Protein AF-D0W5A1-F1 (afdb_monomer_lite)

Structure (mmCIF, N/CA/C/O backbone):
data_AF-D0W5A1-F1
#
_entry.id   AF-D0W5A1-F1
#
loop_
_atom_site.group_PDB
_atom_site.id
_atom_site.type_symbol
_atom_site.label_atom_id
_atom_site.label_alt_id
_atom_site.label_comp_id
_atom_site.label_asym_id
_atom_site.label_entity_id
_atom_site.label_seq_id
_atom_site.pdbx_PDB_ins_code
_atom_site.Cartn_x
_atom_site.Cartn_y
_atom_site.Cartn_z
_atom_site.occupancy
_atom_site.B_iso_or_equiv
_atom_site.auth_seq_id
_atom_site.auth_comp_id
_atom_site.auth_asym_id
_atom_site.auth_atom_id
_atom_site.pdbx_PDB_model_num
ATOM 1 N N . MET A 1 1 ? -13.627 -10.364 8.084 1.00 70.06 1 MET A N 1
ATOM 2 C CA . MET A 1 1 ? -12.716 -9.204 8.018 1.00 70.06 1 MET A CA 1
ATOM 3 C C . MET A 1 1 ? -11.667 -9.554 6.988 1.00 70.06 1 MET A C 1
ATOM 5 O O . MET A 1 1 ? -11.252 -10.705 6.982 1.00 70.06 1 MET A O 1
ATOM 9 N N . ASN A 1 2 ? -11.341 -8.643 6.077 1.00 91.94 2 ASN A N 1
ATOM 10 C CA . ASN A 1 2 ? -10.369 -8.941 5.026 1.00 91.94 2 ASN A CA 1
ATOM 11 C C . ASN A 1 2 ? -8.952 -8.851 5.604 1.00 91.94 2 ASN A C 1
ATOM 13 O O . ASN A 1 2 ? -8.745 -8.124 6.574 1.00 91.94 2 ASN A O 1
ATOM 17 N N . THR A 1 3 ? -7.991 -9.545 5.005 1.00 95.94 3 THR A N 1
ATOM 18 C CA . THR A 1 3 ? -6.604 -9.570 5.487 1.00 95.94 3 THR A CA 1
ATOM 19 C C . THR A 1 3 ? -5.671 -9.110 4.375 1.00 95.94 3 THR A C 1
ATOM 21 O O . THR A 1 3 ? -5.874 -9.446 3.205 1.00 95.94 3 THR A O 1
ATOM 24 N N . ILE A 1 4 ? -4.683 -8.298 4.735 1.00 97.81 4 ILE A N 1
ATOM 25 C CA . ILE A 1 4 ? -3.557 -7.971 3.866 1.00 97.81 4 ILE A CA 1
ATOM 26 C C . ILE A 1 4 ? -2.583 -9.137 3.918 1.00 97.81 4 ILE A C 1
ATOM 28 O O . ILE A 1 4 ? -2.266 -9.635 4.994 1.00 97.81 4 ILE A O 1
ATOM 32 N N . SER A 1 5 ? -2.124 -9.583 2.758 1.00 96.69 5 SER A N 1
ATOM 33 C CA . SER A 1 5 ? -1.160 -10.676 2.684 1.00 96.69 5 SER A CA 1
ATOM 34 C C . SER A 1 5 ? -0.279 -10.508 1.464 1.00 96.69 5 SER A C 1
ATOM 36 O O . SER A 1 5 ? -0.798 -10.296 0.365 1.00 96.69 5 SER A O 1
ATOM 38 N N . LEU A 1 6 ? 1.030 -10.669 1.634 1.00 97.94 6 LEU A N 1
ATOM 39 C CA . LEU A 1 6 ? 1.962 -10.685 0.517 1.00 97.94 6 LEU A CA 1
ATOM 40 C C . LEU A 1 6 ? 1.899 -12.034 -0.231 1.00 97.94 6 LEU A C 1
ATOM 42 O O . LEU A 1 6 ? 2.201 -13.076 0.359 1.00 97.94 6 LEU A O 1
ATOM 46 N N . PRO A 1 7 ? 1.553 -12.069 -1.535 1.00 97.50 7 PRO A N 1
ATOM 47 C CA . PRO A 1 7 ? 1.553 -13.317 -2.288 1.00 97.50 7 PRO A CA 1
ATOM 48 C C . PRO A 1 7 ? 2.961 -13.900 -2.411 1.00 97.50 7 PRO A C 1
ATOM 50 O O . PRO A 1 7 ? 3.951 -13.176 -2.506 1.00 97.50 7 PRO A O 1
ATOM 53 N N . ARG A 1 8 ? 3.058 -15.230 -2.514 1.00 97.62 8 ARG A N 1
ATOM 54 C CA . ARG A 1 8 ? 4.343 -15.953 -2.569 1.00 97.62 8 ARG A CA 1
ATOM 55 C C . ARG A 1 8 ? 5.279 -15.511 -3.698 1.00 97.62 8 ARG A C 1
ATOM 57 O O . ARG A 1 8 ? 6.485 -15.699 -3.566 1.00 97.62 8 ARG A O 1
ATOM 64 N N . ASP A 1 9 ? 4.738 -14.972 -4.788 1.00 98.12 9 ASP A N 1
ATOM 65 C CA . ASP A 1 9 ? 5.491 -14.553 -5.976 1.00 98.12 9 ASP A CA 1
ATOM 66 C C . ASP A 1 9 ? 6.006 -13.108 -5.865 1.00 98.12 9 ASP A C 1
ATOM 68 O O . ASP A 1 9 ? 6.699 -12.619 -6.756 1.00 98.12 9 ASP A O 1
ATOM 72 N N . TRP A 1 10 ? 5.728 -12.447 -4.740 1.00 98.50 10 TRP A N 1
ATOM 73 C CA . TRP A 1 10 ? 6.190 -11.110 -4.395 1.00 98.50 10 TRP A CA 1
ATOM 74 C C . TRP A 1 10 ? 7.121 -11.143 -3.185 1.00 98.50 10 TRP A C 1
ATOM 76 O O . TRP A 1 10 ? 7.112 -12.071 -2.376 1.00 98.50 10 TRP A O 1
ATOM 86 N N . VAL A 1 11 ? 7.966 -10.124 -3.071 1.00 98.44 11 VAL A N 1
ATOM 87 C CA . VAL A 1 11 ? 8.835 -9.912 -1.912 1.00 98.44 11 VAL A CA 1
ATOM 88 C C . VAL A 1 11 ? 8.754 -8.456 -1.477 1.00 98.44 11 VAL A C 1
ATOM 90 O O . VAL A 1 11 ? 8.745 -7.552 -2.317 1.00 98.44 11 VAL A O 1
ATOM 93 N N . CYS A 1 12 ? 8.712 -8.243 -0.163 1.00 98.31 12 CYS A N 1
ATOM 94 C CA . CYS A 1 12 ? 8.820 -6.931 0.446 1.00 98.31 12 CYS A CA 1
ATOM 95 C C . CYS A 1 12 ? 9.840 -6.963 1.583 1.00 98.31 12 CYS A C 1
ATOM 97 O O . CYS A 1 12 ? 9.762 -7.827 2.450 1.00 98.31 12 CYS A O 1
ATOM 99 N N . ASP A 1 13 ? 10.786 -6.025 1.576 1.00 97.25 13 ASP A N 1
ATOM 100 C CA . ASP A 1 13 ? 11.787 -5.855 2.644 1.00 97.25 13 ASP A CA 1
ATOM 101 C C . ASP A 1 13 ? 11.457 -4.678 3.585 1.00 97.25 13 ASP A C 1
ATOM 103 O O . ASP A 1 13 ? 12.308 -4.196 4.328 1.00 97.25 13 ASP A O 1
ATOM 107 N N . GLY A 1 14 ? 10.220 -4.176 3.521 1.00 95.94 14 GLY A N 1
ATOM 108 C CA . GLY A 1 14 ? 9.759 -2.986 4.240 1.00 95.94 14 GLY A CA 1
ATOM 109 C C . GLY A 1 14 ? 10.031 -1.664 3.517 1.00 95.94 14 GLY A C 1
ATOM 110 O O . GLY A 1 14 ? 9.258 -0.720 3.676 1.00 95.94 14 GLY A O 1
ATOM 111 N N . SER A 1 15 ? 11.061 -1.607 2.668 1.00 97.81 15 SER A N 1
ATOM 112 C CA . SER A 1 15 ? 11.428 -0.418 1.883 1.00 97.81 15 SER A CA 1
ATOM 113 C C . SER A 1 15 ? 11.170 -0.576 0.385 1.00 97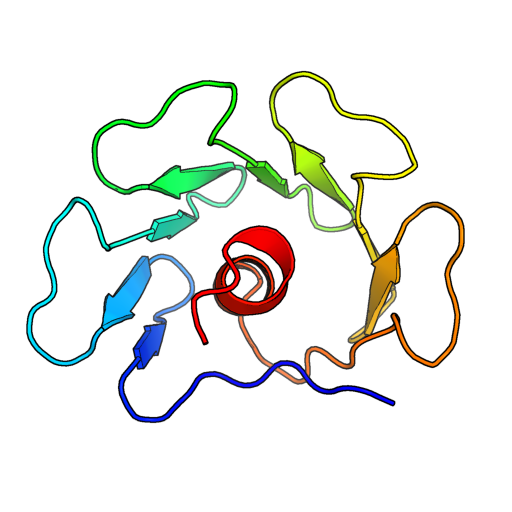.81 15 SER A C 1
ATOM 115 O O . SER A 1 15 ? 10.978 0.411 -0.317 1.00 97.81 15 SER A O 1
ATOM 117 N N . THR A 1 16 ? 11.154 -1.810 -0.113 1.00 98.62 16 THR A N 1
ATOM 118 C CA . THR A 1 16 ? 10.996 -2.158 -1.523 1.00 98.62 16 THR A CA 1
ATOM 119 C C . THR A 1 16 ? 9.981 -3.286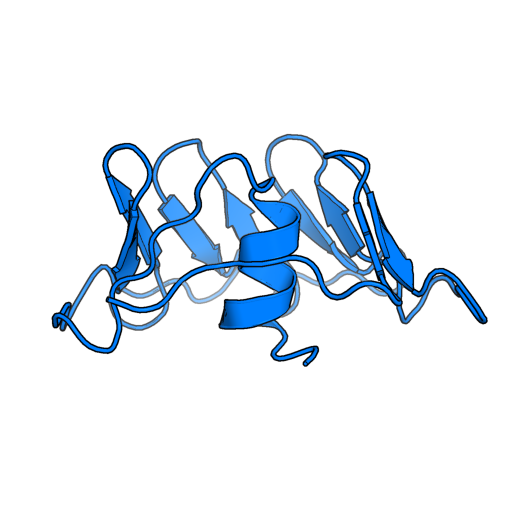 -1.662 1.00 98.62 16 THR A C 1
ATOM 121 O O . THR A 1 16 ? 10.040 -4.263 -0.922 1.00 98.62 16 THR A O 1
ATOM 124 N N . LEU A 1 17 ? 9.065 -3.171 -2.626 1.00 98.75 17 LEU A N 1
ATOM 125 C CA . LEU A 1 17 ? 8.098 -4.197 -3.025 1.00 98.75 17 LEU A CA 1
ATOM 126 C C . LEU A 1 17 ? 8.279 -4.496 -4.512 1.00 98.75 17 LEU A C 1
ATOM 128 O O . LEU A 1 17 ? 8.280 -3.575 -5.331 1.00 98.75 17 LEU A O 1
ATOM 132 N N . LYS A 1 18 ? 8.420 -5.776 -4.862 1.00 98.69 18 LYS A N 1
ATOM 133 C CA . LYS A 1 18 ? 8.612 -6.224 -6.249 1.00 98.69 18 LYS A CA 1
ATOM 134 C C . LYS A 1 18 ? 8.235 -7.700 -6.438 1.00 98.69 18 LYS A C 1
ATOM 136 O O . LYS A 1 18 ? 8.245 -8.455 -5.460 1.00 98.69 18 LYS A O 1
ATOM 141 N N . PRO A 1 19 ? 7.993 -8.147 -7.681 1.00 98.25 19 PRO A N 1
ATOM 142 C CA . PRO A 1 19 ? 7.940 -9.567 -8.008 1.00 98.25 19 PRO A CA 1
ATOM 143 C C . PRO A 1 19 ? 9.267 -10.267 -7.680 1.00 98.25 19 PRO A C 1
ATOM 145 O O . PRO A 1 19 ? 10.344 -9.690 -7.841 1.00 98.25 19 PRO A O 1
ATOM 148 N N . LYS A 1 20 ? 9.219 -11.533 -7.259 1.00 98.12 20 LYS A N 1
ATOM 149 C CA . LYS A 1 20 ? 10.423 -12.358 -7.055 1.00 98.12 20 LYS A CA 1
ATOM 150 C C . LYS A 1 20 ? 11.125 -12.689 -8.371 1.00 98.12 20 LYS A C 1
ATOM 152 O O . LYS A 1 20 ? 12.349 -12.757 -8.408 1.00 98.12 20 LYS A O 1
ATOM 157 N N . SER A 1 21 ? 10.354 -12.876 -9.440 1.00 97.44 21 SER A N 1
ATOM 158 C CA . SER A 1 21 ? 10.855 -13.134 -10.791 1.00 97.44 21 SER A CA 1
ATOM 159 C C . SER A 1 21 ? 10.460 -11.997 -11.728 1.00 97.44 21 SER A C 1
ATOM 161 O O . SER A 1 21 ? 9.348 -11.483 -11.646 1.00 97.44 21 SER A O 1
ATOM 163 N N . GLY A 1 22 ? 11.369 -11.592 -12.618 1.00 96.94 22 GLY A N 1
ATOM 164 C CA . GLY A 1 22 ? 11.094 -10.540 -13.603 1.00 96.94 22 GLY A CA 1
ATOM 165 C C . GLY A 1 22 ? 10.978 -9.124 -13.023 1.00 96.94 22 GLY A C 1
ATOM 166 O O . GLY A 1 22 ? 10.337 -8.267 -13.632 1.00 96.94 22 GLY A O 1
ATOM 167 N N . ALA A 1 23 ? 11.582 -8.861 -11.860 1.00 96.88 23 ALA A N 1
ATOM 168 C CA . ALA A 1 23 ? 11.622 -7.519 -11.285 1.00 96.88 23 ALA A CA 1
ATOM 169 C C . ALA A 1 23 ? 12.352 -6.525 -12.207 1.00 96.88 23 ALA A C 1
ATOM 171 O O . ALA A 1 23 ? 13.467 -6.768 -12.669 1.00 96.88 23 ALA A O 1
ATOM 172 N N . ARG A 1 24 ? 11.720 -5.376 -12.422 1.00 97.25 24 ARG A N 1
ATOM 173 C CA . ARG A 1 24 ? 12.153 -4.221 -13.213 1.00 97.25 24 ARG A CA 1
ATOM 174 C C . ARG A 1 24 ? 11.813 -2.939 -12.447 1.00 97.25 24 ARG A C 1
ATOM 176 O O . ARG A 1 24 ? 11.139 -2.971 -11.423 1.00 97.25 24 ARG A O 1
ATOM 183 N N . LEU A 1 25 ? 12.311 -1.788 -12.896 1.00 96.00 25 LEU A N 1
ATOM 184 C CA . LEU A 1 25 ? 12.086 -0.524 -12.178 1.00 96.00 25 LEU A CA 1
ATOM 185 C C . LEU A 1 25 ? 10.618 -0.064 -12.214 1.00 96.00 25 LEU A C 1
ATOM 187 O O . LEU A 1 25 ? 10.143 0.518 -11.245 1.00 96.00 25 LEU A O 1
ATOM 191 N N . ASP A 1 26 ? 9.916 -0.351 -13.307 1.00 94.38 26 ASP A N 1
ATOM 192 C CA . ASP A 1 26 ? 8.521 0.021 -13.566 1.00 94.38 26 ASP A CA 1
ATOM 193 C C . ASP A 1 26 ? 7.499 -0.854 -12.822 1.00 94.38 26 ASP A C 1
ATOM 195 O O . ASP A 1 26 ? 6.369 -0.423 -12.609 1.00 94.38 26 ASP A O 1
ATOM 199 N N . ASN A 1 27 ? 7.901 -2.046 -12.369 1.00 96.75 27 ASN A N 1
ATOM 200 C CA . ASN A 1 27 ? 7.112 -2.925 -11.497 1.00 96.75 27 ASN A CA 1
ATOM 201 C C . ASN A 1 27 ? 7.746 -3.101 -10.101 1.00 96.75 27 ASN A C 1
ATOM 203 O O . ASN A 1 27 ? 7.566 -4.128 -9.446 1.00 96.75 27 ASN A O 1
ATOM 207 N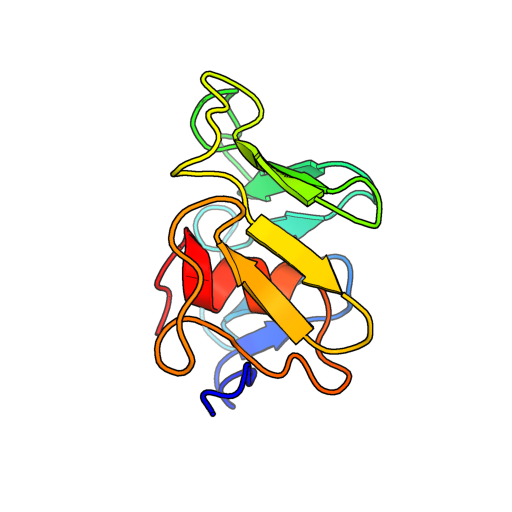 N . THR A 1 28 ? 8.518 -2.107 -9.657 1.00 98.56 28 THR A N 1
ATOM 208 C CA . THR A 1 28 ? 9.054 -2.034 -8.296 1.00 98.56 28 THR A CA 1
ATOM 209 C C . THR A 1 28 ? 8.550 -0.764 -7.630 1.00 98.56 28 THR A C 1
ATOM 211 O O . THR A 1 28 ? 8.619 0.315 -8.216 1.00 98.56 28 THR A O 1
ATOM 214 N N . TRP A 1 29 ? 8.117 -0.870 -6.379 1.00 98.75 29 TRP A N 1
ATOM 215 C CA . TRP A 1 29 ? 7.696 0.263 -5.559 1.00 98.75 29 TRP A CA 1
ATOM 216 C C . TRP A 1 29 ? 8.604 0.400 -4.353 1.00 98.75 29 TRP A C 1
ATOM 218 O O . TRP A 1 29 ? 9.174 -0.584 -3.880 1.00 98.75 29 TRP A O 1
ATOM 228 N N . ILE A 1 30 ? 8.753 1.630 -3.880 1.00 98.75 30 ILE A N 1
ATOM 229 C CA . ILE A 1 30 ? 9.608 1.968 -2.748 1.00 98.75 30 ILE A CA 1
ATOM 230 C C . ILE A 1 30 ? 8.835 2.762 -1.703 1.00 98.75 30 ILE A C 1
ATOM 232 O O . ILE A 1 30 ? 7.939 3.534 -2.050 1.00 98.75 30 ILE A O 1
ATOM 236 N N . PHE A 1 31 ? 9.223 2.589 -0.443 1.00 98.56 31 PHE A N 1
ATOM 237 C CA . PHE A 1 31 ? 8.826 3.416 0.685 1.00 98.56 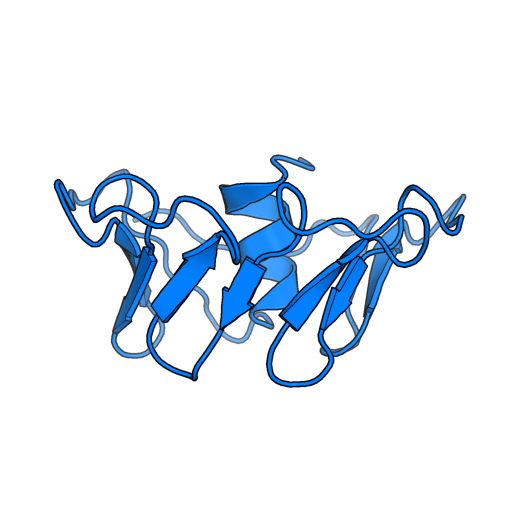31 PHE A CA 1
ATOM 238 C C . PHE A 1 31 ? 10.071 4.018 1.336 1.00 98.56 31 PHE A C 1
ATOM 240 O O . PHE A 1 31 ? 10.926 3.291 1.833 1.00 98.56 31 PHE A O 1
ATOM 247 N N . ASP A 1 32 ? 10.172 5.347 1.342 1.00 96.62 32 ASP A N 1
ATOM 248 C CA . ASP A 1 32 ? 11.311 6.074 1.931 1.00 96.62 32 ASP A CA 1
ATOM 249 C C . ASP A 1 32 ? 11.075 6.513 3.391 1.00 96.62 32 ASP A C 1
ATOM 251 O O . ASP A 1 32 ? 11.770 7.381 3.915 1.00 96.62 32 ASP A O 1
ATOM 255 N N . GLY A 1 33 ? 10.076 5.924 4.057 1.00 95.94 33 GLY A N 1
ATOM 256 C CA . GLY A 1 33 ? 9.640 6.309 5.402 1.00 95.94 33 GLY A CA 1
ATOM 257 C C . GLY A 1 33 ? 8.578 7.411 5.415 1.00 95.94 33 GLY A C 1
ATOM 258 O O . GLY A 1 33 ? 7.939 7.629 6.444 1.00 95.94 33 GLY A O 1
ATOM 259 N N . LYS A 1 34 ? 8.334 8.071 4.274 1.00 96.81 34 LYS A N 1
ATOM 260 C CA . LYS A 1 34 ? 7.281 9.083 4.122 1.00 96.81 34 LYS A CA 1
ATOM 261 C C . LYS A 1 34 ? 6.446 8.883 2.864 1.00 96.81 34 LYS A C 1
ATOM 263 O O . LYS A 1 34 ? 5.230 9.057 2.910 1.00 96.81 34 LYS A O 1
ATOM 268 N N . GLU A 1 35 ? 7.070 8.528 1.750 1.00 98.38 35 GLU A N 1
ATOM 269 C CA . GLU A 1 35 ? 6.436 8.436 0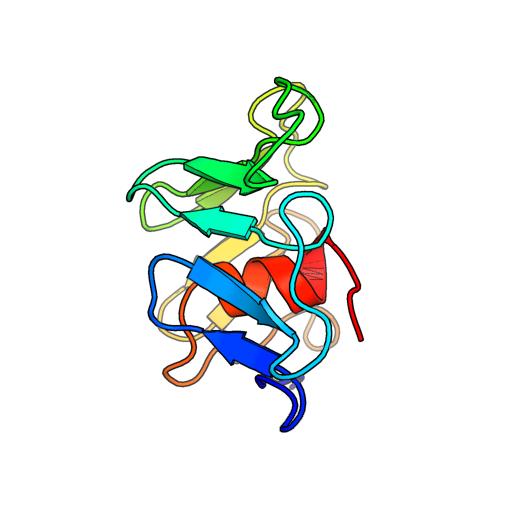.439 1.00 98.38 35 GLU A CA 1
ATOM 270 C C . GLU A 1 35 ? 6.503 7.025 -0.130 1.00 98.38 35 GLU A C 1
ATOM 272 O O . GLU A 1 35 ? 7.554 6.390 -0.116 1.00 98.38 35 GLU A O 1
ATOM 277 N N . LEU A 1 36 ? 5.373 6.572 -0.672 1.00 98.69 36 LEU A N 1
ATOM 278 C CA . LEU A 1 36 ? 5.215 5.327 -1.410 1.00 98.69 36 LEU A CA 1
ATOM 279 C C . LEU A 1 36 ? 5.067 5.670 -2.893 1.00 98.69 36 LEU A C 1
ATOM 281 O O . LEU A 1 36 ? 4.165 6.425 -3.265 1.00 98.69 36 LEU A O 1
ATOM 285 N N . LYS A 1 37 ? 5.959 5.160 -3.741 1.00 98.56 37 LYS A N 1
ATOM 286 C CA . LYS A 1 37 ? 6.030 5.542 -5.163 1.00 98.56 37 LYS A CA 1
ATOM 287 C C . LYS A 1 37 ? 6.654 4.443 -6.021 1.00 98.56 37 LYS A C 1
ATOM 289 O O . LYS A 1 37 ? 7.382 3.604 -5.482 1.00 98.56 37 LYS A O 1
ATOM 294 N N . PRO A 1 38 ? 6.405 4.425 -7.343 1.00 98.12 38 PRO A N 1
ATOM 295 C CA . PRO A 1 38 ? 7.158 3.554 -8.236 1.00 98.12 38 PRO A CA 1
ATOM 296 C C . PRO A 1 38 ? 8.644 3.937 -8.222 1.00 98.12 38 PRO A C 1
ATOM 298 O O . PRO A 1 38 ? 9.007 5.105 -8.054 1.00 98.12 38 PRO A O 1
ATOM 301 N N . LYS A 1 39 ? 9.517 2.944 -8.392 1.00 98.00 39 LYS A N 1
ATOM 302 C CA . LYS A 1 39 ? 10.972 3.124 -8.353 1.00 98.00 39 LYS A CA 1
ATOM 303 C C . LYS A 1 39 ? 11.486 3.933 -9.547 1.00 98.00 39 LYS A C 1
ATOM 305 O O . LYS A 1 39 ? 12.491 4.628 -9.418 1.00 98.00 39 LYS A O 1
ATOM 310 N N . SER A 1 40 ? 10.793 3.883 -10.684 1.00 97.50 40 SER A N 1
ATOM 311 C CA . SER A 1 40 ? 10.983 4.790 -11.821 1.00 97.50 40 SER A CA 1
ATOM 312 C C . SER A 1 40 ? 9.676 5.499 -12.189 1.00 97.50 40 SER A C 1
ATOM 314 O O . SER A 1 40 ? 8.584 4.985 -11.969 1.00 97.50 40 SER A O 1
ATOM 316 N N . GLY A 1 41 ? 9.776 6.709 -12.751 1.00 96.31 41 GLY A N 1
ATOM 317 C CA . GLY A 1 41 ? 8.602 7.446 -13.238 1.00 96.31 41 GLY A CA 1
ATOM 318 C C . GLY A 1 41 ? 7.675 7.998 -12.144 1.00 96.31 41 GLY A C 1
ATOM 319 O O . GLY A 1 41 ? 6.492 8.225 -12.404 1.00 96.31 41 GLY A O 1
ATOM 320 N N . ALA A 1 42 ? 8.186 8.220 -10.929 1.00 96.25 42 ALA A N 1
ATOM 321 C CA . ALA A 1 42 ? 7.417 8.836 -9.851 1.00 96.25 42 ALA A CA 1
ATOM 322 C C . ALA A 1 42 ? 6.978 10.270 -10.209 1.00 96.25 42 ALA A C 1
ATOM 324 O O . ALA A 1 42 ? 7.767 11.093 -10.674 1.00 96.25 42 ALA A O 1
ATOM 325 N N . ARG A 1 43 ? 5.703 10.561 -9.963 1.00 97.00 43 ARG A N 1
ATOM 326 C CA . ARG A 1 43 ? 5.001 11.834 -10.163 1.00 97.00 43 ARG A CA 1
ATOM 327 C C . ARG A 1 43 ? 4.063 12.072 -8.977 1.00 97.00 43 ARG A C 1
ATOM 329 O O . ARG A 1 43 ? 3.803 11.170 -8.186 1.00 97.00 43 ARG A O 1
ATOM 336 N N . LEU A 1 44 ? 3.551 13.290 -8.811 1.00 95.62 44 LEU A N 1
ATOM 337 C CA . LEU A 1 44 ? 2.703 13.620 -7.655 1.00 95.62 44 LEU A CA 1
ATOM 338 C C . LEU A 1 44 ? 1.385 12.827 -7.613 1.00 95.62 44 LEU A C 1
ATOM 340 O O . LEU A 1 44 ? 0.878 12.556 -6.530 1.00 95.62 44 LEU A O 1
ATOM 344 N N . ASP A 1 45 ? 0.838 12.473 -8.772 1.00 95.25 45 ASP A N 1
ATOM 345 C CA . ASP A 1 45 ? -0.424 11.749 -8.950 1.00 95.25 45 ASP A CA 1
ATOM 346 C C . ASP A 1 45 ? -0.302 10.236 -8.715 1.00 95.25 45 ASP A C 1
ATOM 348 O O . ASP A 1 45 ? -1.277 9.605 -8.315 1.00 95.25 45 ASP A O 1
ATOM 352 N N . ASN A 1 46 ? 0.893 9.660 -8.886 1.00 96.31 46 ASN A N 1
ATOM 353 C CA . ASN A 1 46 ? 1.174 8.247 -8.593 1.00 96.31 46 ASN A CA 1
ATOM 354 C C . ASN A 1 46 ? 1.998 8.034 -7.306 1.00 96.31 46 ASN A C 1
ATOM 356 O O . ASN A 1 46 ? 2.420 6.914 -7.017 1.00 96.31 46 ASN A O 1
ATOM 360 N N . THR A 1 47 ? 2.220 9.098 -6.529 1.00 98.44 47 THR A N 1
ATOM 361 C CA . THR A 1 47 ? 2.892 9.041 -5.227 1.00 98.44 47 THR A CA 1
ATOM 362 C C . THR A 1 47 ? 1.870 9.150 -4.108 1.00 98.44 47 THR A C 1
ATOM 364 O O . THR A 1 47 ? 0.973 9.994 -4.137 1.00 98.44 47 THR A O 1
ATOM 367 N N . TRP A 1 48 ? 2.041 8.325 -3.086 1.00 98.69 48 TRP A N 1
ATOM 368 C CA . TRP A 1 48 ? 1.260 8.353 -1.859 1.00 98.69 48 TRP A CA 1
ATOM 369 C C . TRP A 1 48 ? 2.148 8.719 -0.678 1.00 98.69 48 TRP A C 1
ATOM 371 O O . TRP A 1 48 ? 3.362 8.547 -0.716 1.00 98.69 48 TRP A O 1
ATOM 381 N N . VAL A 1 49 ? 1.545 9.259 0.373 1.00 98.69 49 VAL A N 1
ATOM 382 C CA . VAL A 1 49 ? 2.228 9.640 1.609 1.00 98.69 49 VAL A CA 1
ATOM 383 C C . VAL A 1 49 ? 1.655 8.822 2.750 1.00 98.69 49 VAL A C 1
ATOM 385 O O . VAL A 1 49 ? 0.433 8.701 2.866 1.00 98.69 49 VAL A O 1
ATOM 388 N N . PHE A 1 50 ? 2.540 8.321 3.605 1.00 98.44 50 PHE A N 1
ATOM 389 C CA . PHE A 1 50 ? 2.191 7.703 4.872 1.00 98.44 50 PHE A CA 1
ATOM 390 C C . PHE A 1 50 ? 2.882 8.427 6.025 1.00 98.44 50 PHE A C 1
ATOM 392 O O . PHE A 1 50 ? 4.090 8.641 6.000 1.00 98.44 50 PHE A O 1
ATOM 399 N N . ASN A 1 51 ? 2.111 8.826 7.036 1.00 96.56 51 ASN A N 1
ATOM 400 C CA . ASN A 1 51 ? 2.620 9.552 8.210 1.00 96.56 51 ASN A CA 1
ATOM 401 C C . ASN A 1 51 ? 2.565 8.727 9.510 1.00 96.56 51 ASN A C 1
ATOM 403 O O . ASN A 1 51 ? 2.534 9.300 10.596 1.00 96.56 51 ASN A O 1
ATOM 407 N N . GLY A 1 52 ? 2.465 7.400 9.404 1.00 95.38 52 GLY A N 1
ATOM 408 C CA . GLY A 1 52 ? 2.248 6.498 10.540 1.00 95.38 52 GLY A CA 1
ATOM 409 C C . GLY A 1 52 ? 0.774 6.283 10.902 1.00 95.38 52 GLY A C 1
ATOM 410 O O . GLY A 1 52 ? 0.458 5.318 11.588 1.00 95.38 52 GLY A O 1
ATOM 411 N N . LYS A 1 53 ? -0.139 7.138 10.419 1.00 97.06 53 LYS A N 1
ATOM 412 C CA . LYS A 1 53 ? -1.581 7.044 10.705 1.00 97.06 53 LYS A CA 1
ATOM 413 C C . LYS A 1 53 ? -2.462 7.085 9.463 1.00 97.06 53 LYS A C 1
ATOM 415 O O . LYS A 1 53 ? -3.499 6.437 9.431 1.00 97.06 53 LYS A O 1
ATOM 420 N N . GLU A 1 54 ? -2.092 7.853 8.448 1.00 98.25 54 GLU A N 1
ATOM 421 C CA . GLU A 1 54 ? -2.885 8.038 7.236 1.00 98.25 54 GLU A CA 1
ATOM 422 C C . GLU A 1 54 ? -2.063 7.721 6.000 1.00 98.25 54 GLU A C 1
ATOM 424 O O . GLU A 1 54 ? -0.962 8.248 5.845 1.00 98.25 54 GLU A O 1
ATOM 429 N N . LEU A 1 55 ? -2.640 6.912 5.113 1.00 98.56 55 LEU A N 1
ATOM 430 C CA . LEU A 1 55 ? -2.144 6.637 3.770 1.00 98.56 55 LEU A CA 1
ATOM 431 C C . LEU A 1 55 ? -3.036 7.385 2.773 1.00 98.56 55 LEU A C 1
ATOM 433 O O . LEU A 1 55 ? -4.241 7.130 2.700 1.00 98.56 55 LEU A O 1
ATOM 437 N N . LYS A 1 56 ? -2.470 8.336 2.026 1.00 98.62 56 LYS A N 1
ATOM 438 C CA . LYS A 1 56 ? -3.234 9.194 1.103 1.00 98.62 56 LYS A CA 1
ATOM 439 C C . LYS A 1 56 ? -2.441 9.589 -0.143 1.00 98.62 56 LYS A C 1
ATOM 441 O O . LYS A 1 56 ? -1.210 9.606 -0.078 1.00 98.62 56 LYS A O 1
ATOM 446 N N . PRO A 1 57 ? -3.109 9.980 -1.243 1.00 98.44 57 PRO A N 1
ATOM 447 C CA . PRO A 1 57 ? -2.433 10.543 -2.403 1.00 98.44 57 PRO A CA 1
ATOM 448 C C . PRO A 1 57 ? -1.609 11.774 -2.020 1.00 98.44 57 PRO A C 1
ATOM 450 O O . PRO A 1 57 ? -2.047 12.598 -1.212 1.00 98.44 57 PRO A O 1
ATOM 453 N N . LYS A 1 58 ? -0.429 11.936 -2.621 1.00 98.12 58 LYS A N 1
ATOM 454 C CA . LYS A 1 58 ? 0.401 13.134 -2.428 1.00 98.12 58 LYS A CA 1
ATOM 455 C C . LYS A 1 58 ? -0.250 14.374 -3.044 1.00 98.12 58 LYS A C 1
ATOM 457 O O . LYS A 1 58 ? -0.133 15.461 -2.486 1.00 98.12 58 LYS A O 1
ATOM 462 N N . SER A 1 59 ? -0.967 14.203 -4.155 1.00 97.69 59 SER A N 1
ATOM 463 C CA . SER A 1 59 ? -1.798 15.233 -4.782 1.00 97.69 59 SER A CA 1
ATOM 464 C C . SER A 1 59 ? -3.269 14.818 -4.800 1.00 97.69 59 SER A C 1
ATOM 466 O O . SER A 1 59 ? -3.587 13.656 -5.033 1.00 97.69 59 SER A O 1
ATOM 468 N N . GLY A 1 60 ? -4.180 15.766 -4.557 1.00 96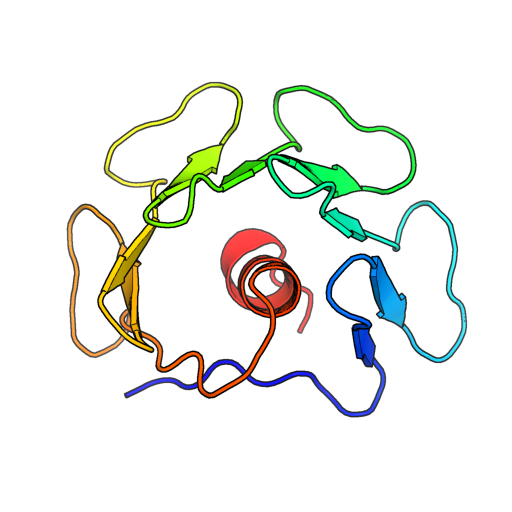.50 60 GLY A N 1
ATOM 469 C CA . GLY A 1 60 ? -5.625 15.514 -4.641 1.00 96.50 60 GLY A CA 1
ATOM 470 C C . GLY A 1 60 ? -6.207 14.658 -3.506 1.00 96.50 60 GLY A C 1
ATOM 471 O O . GLY A 1 60 ? -7.236 14.005 -3.696 1.00 96.50 60 GLY A O 1
ATOM 472 N N . ALA A 1 61 ? -5.572 14.645 -2.330 1.00 96.12 61 ALA A N 1
ATOM 473 C CA . ALA A 1 61 ? -6.087 13.930 -1.164 1.00 96.12 61 ALA A CA 1
ATOM 474 C C . ALA A 1 61 ? -7.470 14.455 -0.731 1.00 96.12 61 ALA A C 1
ATOM 476 O O . ALA A 1 61 ? -7.689 15.656 -0.572 1.00 96.12 61 ALA A O 1
ATOM 477 N N . ARG A 1 62 ? -8.396 13.528 -0.504 1.00 97.00 62 ARG A N 1
ATOM 478 C CA . ARG A 1 62 ? -9.775 13.718 -0.040 1.00 97.00 62 ARG A CA 1
ATOM 479 C C . ARG A 1 62 ? -10.105 12.625 0.978 1.00 97.00 62 ARG A C 1
ATOM 481 O O . ARG A 1 62 ? -9.416 11.615 1.081 1.00 97.00 62 ARG A O 1
ATOM 488 N N . LEU A 1 63 ? -11.184 12.786 1.740 1.00 95.44 63 LEU A N 1
ATOM 489 C CA . LEU A 1 63 ? -11.557 11.785 2.750 1.00 95.44 63 LEU A CA 1
ATOM 490 C C . LEU A 1 63 ? -11.892 10.413 2.142 1.00 95.44 63 LEU A C 1
ATOM 492 O O . LEU A 1 63 ? -11.609 9.391 2.754 1.00 95.44 63 LEU A O 1
ATOM 496 N N . ASN A 1 64 ? -12.472 10.378 0.942 1.00 94.94 64 ASN A N 1
ATOM 497 C CA . ASN A 1 64 ? -12.891 9.141 0.277 1.00 94.94 64 ASN A CA 1
ATOM 498 C C . ASN A 1 64 ? -11.746 8.365 -0.400 1.00 94.94 64 ASN A C 1
ATOM 500 O O . ASN A 1 64 ? -11.942 7.207 -0.746 1.00 94.94 64 ASN A O 1
ATOM 504 N N . ASN A 1 65 ? -10.574 8.979 -0.591 1.00 96.31 65 ASN A N 1
ATOM 505 C CA . ASN A 1 65 ? -9.372 8.321 -1.120 1.00 96.31 65 ASN A CA 1
ATOM 506 C C . ASN A 1 65 ? -8.228 8.272 -0.090 1.00 96.31 65 ASN A C 1
ATOM 508 O O . ASN A 1 65 ? -7.093 7.970 -0.439 1.00 96.31 65 ASN A O 1
ATOM 512 N N . THR A 1 66 ? -8.523 8.570 1.177 1.00 98.50 66 THR A N 1
ATOM 513 C CA . THR A 1 66 ? -7.580 8.446 2.291 1.00 98.50 66 THR A CA 1
ATOM 514 C C . THR A 1 66 ? -7.925 7.212 3.107 1.00 98.50 66 THR A C 1
ATOM 516 O O . THR A 1 66 ? -9.094 6.966 3.403 1.00 98.50 66 THR A O 1
ATOM 519 N N . TRP A 1 67 ? -6.903 6.482 3.529 1.00 98.56 67 TRP A N 1
ATOM 520 C CA . TRP A 1 67 ? -7.010 5.354 4.442 1.00 98.56 67 TRP A CA 1
ATOM 521 C C . TRP A 1 67 ? -6.405 5.716 5.796 1.00 98.56 67 TRP A C 1
ATOM 523 O O . TRP A 1 67 ? -5.453 6.495 5.869 1.00 98.56 67 TRP A O 1
ATOM 533 N N . VAL A 1 68 ? -6.964 5.165 6.870 1.00 98.50 68 VAL A N 1
ATOM 534 C CA . VAL A 1 68 ? -6.511 5.370 8.249 1.00 98.50 68 VAL A CA 1
ATOM 535 C C . VAL A 1 68 ? -6.095 4.036 8.842 1.00 98.50 68 VAL A C 1
ATOM 537 O O . VAL A 1 68 ? -6.850 3.065 8.770 1.00 98.50 68 VAL A O 1
ATOM 540 N N . VAL A 1 69 ? -4.915 4.033 9.450 1.00 98.00 69 VAL A N 1
ATOM 541 C CA . VAL A 1 69 ? -4.385 2.960 10.282 1.00 98.00 69 VAL A CA 1
ATOM 542 C C . VAL A 1 69 ? -4.835 3.170 11.728 1.00 98.00 69 VAL A C 1
ATOM 544 O O . VAL A 1 69 ? -4.712 4.264 12.283 1.00 98.00 69 VAL A O 1
ATOM 547 N N . ASP A 1 70 ? -5.384 2.115 12.317 1.00 95.50 70 ASP A N 1
ATOM 548 C CA . ASP A 1 70 ? -5.947 2.064 13.664 1.00 95.50 70 ASP A CA 1
ATOM 549 C C . ASP A 1 70 ? -5.543 0.728 14.308 1.00 95.50 70 ASP A C 1
ATOM 551 O O . ASP A 1 70 ? -6.144 -0.319 14.049 1.00 95.50 70 ASP A O 1
ATOM 555 N N . GLY A 1 71 ? -4.443 0.743 15.067 1.00 94.12 71 GLY A N 1
ATOM 556 C CA . GLY A 1 71 ? -3.764 -0.479 15.507 1.00 94.12 71 GLY A CA 1
ATOM 557 C C . GLY A 1 71 ? -3.223 -1.280 14.317 1.00 94.12 71 GLY A C 1
ATOM 558 O O . GLY A 1 71 ? -2.558 -0.717 13.450 1.00 94.12 71 GLY A O 1
ATOM 559 N N . ASN A 1 72 ? -3.537 -2.580 14.249 1.00 95.12 72 ASN A N 1
ATOM 560 C CA . ASN A 1 72 ? -3.167 -3.428 13.106 1.00 95.12 72 ASN A CA 1
ATOM 561 C C . ASN A 1 72 ? -4.121 -3.289 11.907 1.00 95.12 72 ASN A C 1
ATOM 563 O O . ASN A 1 72 ? -3.966 -3.999 10.922 1.00 95.12 72 ASN A O 1
ATOM 567 N N . LYS A 1 73 ? -5.140 -2.428 11.981 1.00 97.19 73 LYS A N 1
ATOM 568 C CA . LYS A 1 73 ? -6.211 -2.371 10.982 1.00 97.19 73 LYS A CA 1
ATOM 569 C C . LYS A 1 73 ? -6.039 -1.169 10.078 1.00 97.19 73 LYS A C 1
ATOM 571 O O . LYS A 1 73 ? -5.651 -0.100 10.542 1.00 97.19 73 LYS A O 1
ATOM 576 N N . ILE A 1 74 ? -6.433 -1.308 8.818 1.00 98.31 74 ILE A N 1
ATOM 577 C CA . ILE A 1 74 ? -6.566 -0.187 7.889 1.00 98.31 74 ILE A CA 1
ATOM 578 C C . ILE A 1 74 ? -7.977 -0.125 7.301 1.00 98.31 74 ILE A C 1
ATOM 580 O O . ILE A 1 74 ? -8.577 -1.143 6.951 1.00 98.31 74 ILE A O 1
ATOM 584 N N . LYS A 1 75 ? -8.534 1.085 7.219 1.00 97.94 75 LYS A N 1
ATOM 585 C CA . LYS A 1 75 ? -9.899 1.341 6.728 1.00 97.94 75 LYS A CA 1
ATOM 586 C C . LYS A 1 75 ? -9.991 2.670 5.975 1.00 97.94 75 LYS A C 1
ATOM 588 O O . LYS A 1 75 ? -9.192 3.567 6.255 1.00 97.94 75 LYS A O 1
ATOM 593 N N . PRO A 1 76 ? -10.964 2.852 5.066 1.00 97.69 76 PRO A N 1
ATOM 594 C CA . PRO A 1 76 ? -11.227 4.146 4.460 1.00 97.69 76 PRO A CA 1
ATOM 595 C C . PRO A 1 76 ? -11.526 5.186 5.537 1.00 97.69 76 PRO A C 1
ATOM 597 O O . PRO A 1 76 ? -12.258 4.920 6.492 1.00 97.69 76 PRO A O 1
ATOM 600 N N . LYS A 1 77 ? -10.993 6.395 5.375 1.00 97.94 77 LYS A N 1
ATOM 601 C CA . LYS A 1 77 ? -11.237 7.506 6.302 1.00 97.94 77 LYS A CA 1
ATOM 602 C C . LYS A 1 77 ? -12.705 7.935 6.310 1.00 97.94 77 LYS A C 1
ATOM 604 O O . LYS A 1 77 ? -13.195 8.429 7.320 1.00 97.94 77 LYS A O 1
ATOM 609 N N . SER A 1 78 ? -13.411 7.736 5.198 1.00 97.38 78 SER A N 1
ATOM 610 C CA . SER A 1 78 ? -14.853 7.943 5.076 1.00 97.38 78 SER A CA 1
ATOM 611 C C . SER A 1 78 ? -15.526 6.688 4.525 1.00 97.38 78 SER A C 1
ATOM 613 O O . SER A 1 78 ? -14.997 6.048 3.619 1.00 97.38 78 SER A O 1
ATOM 615 N N . GLY A 1 79 ? -16.694 6.333 5.070 1.00 95.56 79 GLY A N 1
ATOM 616 C CA . GLY A 1 79 ? -17.464 5.171 4.613 1.00 95.56 79 GLY A CA 1
ATOM 617 C C . GLY A 1 79 ? -16.883 3.813 5.028 1.00 95.56 79 GLY A C 1
ATOM 618 O O . GLY A 1 79 ? -17.108 2.819 4.334 1.00 95.56 79 GLY A O 1
ATOM 619 N N . ALA A 1 80 ? -16.139 3.755 6.138 1.00 94.44 80 ALA A N 1
ATOM 620 C CA . ALA A 1 80 ? -15.634 2.499 6.687 1.00 94.44 80 ALA A CA 1
ATOM 621 C C . ALA A 1 80 ? -16.782 1.531 7.037 1.00 94.44 80 ALA A C 1
ATOM 623 O O . ALA A 1 80 ? -17.771 1.901 7.668 1.00 94.44 80 ALA A O 1
ATOM 624 N N . ARG A 1 81 ? -16.625 0.278 6.623 1.00 95.00 81 ARG A N 1
ATOM 625 C CA . ARG A 1 81 ? -17.513 -0.872 6.814 1.00 95.00 81 ARG A CA 1
ATOM 626 C C . ARG A 1 81 ? -16.647 -2.108 7.064 1.00 95.00 81 ARG A C 1
ATOM 628 O O . ARG A 1 81 ? -15.458 -2.131 6.752 1.00 95.00 81 ARG A O 1
ATOM 635 N N . LEU A 1 82 ? -17.236 -3.177 7.592 1.00 92.62 82 LEU A N 1
ATOM 636 C CA . LEU A 1 82 ? -16.492 -4.412 7.880 1.00 92.62 82 LEU A CA 1
ATOM 637 C C . LEU A 1 82 ? -15.837 -5.034 6.634 1.00 92.62 82 LEU A C 1
ATOM 639 O O . LEU A 1 82 ? -14.768 -5.625 6.741 1.00 92.62 82 LEU A O 1
ATOM 643 N N . ASN A 1 83 ? -16.459 -4.889 5.462 1.00 94.38 83 ASN A N 1
ATOM 644 C CA . ASN A 1 83 ? -15.983 -5.461 4.199 1.00 94.38 83 ASN A CA 1
ATOM 645 C C . ASN A 1 83 ? -14.928 -4.610 3.473 1.00 94.38 83 ASN A C 1
ATOM 647 O O . ASN A 1 83 ? -14.384 -5.064 2.475 1.00 94.38 83 ASN A O 1
ATOM 651 N N . ASN A 1 84 ? -14.656 -3.387 3.934 1.00 95.31 84 ASN A N 1
ATOM 652 C CA . ASN A 1 84 ? -13.570 -2.544 3.429 1.00 95.31 84 ASN A CA 1
ATOM 653 C C . ASN A 1 84 ? -12.571 -2.180 4.540 1.00 95.31 84 ASN A C 1
ATOM 655 O O . ASN A 1 84 ? -11.752 -1.288 4.364 1.00 95.31 84 ASN A O 1
ATOM 659 N N . THR A 1 85 ? -12.631 -2.884 5.671 1.00 97.31 85 THR A N 1
ATOM 660 C CA . THR A 1 85 ? -11.647 -2.805 6.749 1.00 97.31 85 THR A CA 1
ATOM 661 C C . THR A 1 85 ? -10.781 -4.055 6.703 1.00 97.31 85 THR A C 1
ATOM 663 O O . THR A 1 85 ? -11.301 -5.175 6.667 1.00 97.31 85 THR A O 1
ATOM 666 N N . TYR A 1 86 ? -9.469 -3.853 6.716 1.00 98.12 86 TYR A N 1
ATOM 667 C CA . TYR A 1 86 ? -8.477 -4.901 6.529 1.00 98.12 86 TYR A CA 1
ATOM 668 C C . TYR A 1 86 ? -7.608 -5.035 7.776 1.00 98.12 86 TYR A C 1
ATOM 670 O O . TYR A 1 86 ? -7.219 -4.029 8.367 1.00 98.12 86 TYR A O 1
ATOM 678 N N . ASP A 1 87 ? -7.330 -6.268 8.180 1.00 97.81 87 ASP A N 1
ATOM 679 C CA . ASP A 1 87 ? -6.274 -6.593 9.135 1.00 97.81 87 ASP A CA 1
ATOM 680 C C . ASP A 1 87 ? -4.938 -6.609 8.382 1.00 97.81 87 ASP A C 1
ATOM 682 O O . ASP A 1 87 ? -4.809 -7.304 7.374 1.00 97.81 87 ASP A O 1
ATOM 686 N N . MET A 1 88 ? -3.975 -5.802 8.820 1.00 96.94 88 MET A N 1
ATOM 687 C CA . MET A 1 88 ? -2.648 -5.714 8.213 1.00 96.94 88 MET A CA 1
ATOM 688 C C . MET A 1 88 ? -1.692 -6.794 8.730 1.00 96.94 88 MET A C 1
ATOM 690 O O . MET A 1 88 ? -0.645 -6.998 8.127 1.00 96.94 88 MET A O 1
ATOM 694 N N . GLY A 1 89 ? -2.010 -7.466 9.840 1.00 94.44 89 GLY A N 1
ATOM 695 C CA . GLY A 1 89 ? -1.078 -8.360 10.518 1.00 94.44 89 GLY A CA 1
ATOM 696 C C . GLY A 1 89 ? 0.245 -7.654 10.828 1.00 94.44 89 GLY A C 1
ATOM 697 O O . GLY A 1 89 ? 0.257 -6.566 11.405 1.00 94.44 89 GLY A O 1
ATOM 698 N N . GLU A 1 90 ? 1.346 -8.275 10.413 1.00 93.69 90 GLU A N 1
ATOM 699 C CA . GLU A 1 90 ? 2.708 -7.726 10.500 1.00 93.69 90 GLU A CA 1
ATOM 700 C C . GLU A 1 90 ? 3.220 -7.212 9.142 1.00 93.69 90 GLU A C 1
ATOM 702 O O . GLU A 1 90 ? 4.406 -6.922 8.982 1.00 93.69 90 GLU A O 1
ATOM 707 N N . GLU A 1 91 ? 2.339 -7.107 8.143 1.00 96.81 91 GLU A N 1
ATOM 708 C CA . GLU A 1 91 ? 2.736 -6.728 6.793 1.00 96.81 91 GLU A CA 1
ATOM 709 C C . GLU A 1 91 ? 3.194 -5.260 6.737 1.00 96.81 91 GLU A C 1
ATOM 711 O O . GLU A 1 91 ? 2.538 -4.366 7.291 1.00 96.81 91 GLU A O 1
ATOM 716 N N . PRO A 1 92 ? 4.288 -4.956 6.017 1.00 96.62 92 PRO A N 1
ATOM 717 C CA . PRO A 1 92 ? 4.712 -3.583 5.798 1.00 96.62 92 PRO A CA 1
ATOM 718 C C . PRO A 1 92 ? 3.637 -2.745 5.098 1.00 96.62 92 PRO A C 1
ATOM 720 O O . PRO A 1 92 ? 2.925 -3.223 4.213 1.00 96.62 92 PRO A O 1
ATOM 723 N N . ILE A 1 93 ? 3.603 -1.436 5.375 1.00 97.75 93 ILE A N 1
ATOM 724 C CA . ILE A 1 93 ? 2.671 -0.504 4.713 1.00 97.75 93 ILE A CA 1
ATOM 725 C C . ILE A 1 93 ? 2.787 -0.529 3.178 1.00 97.75 93 ILE A C 1
ATOM 727 O O . ILE A 1 93 ? 1.823 -0.252 2.467 1.00 97.75 93 ILE A O 1
ATOM 731 N N . LEU A 1 94 ? 3.955 -0.901 2.649 1.00 97.88 94 LEU A N 1
ATOM 732 C CA . LEU A 1 94 ? 4.170 -1.035 1.214 1.00 97.88 94 LEU A CA 1
ATOM 733 C C . LEU A 1 94 ? 3.403 -2.231 0.613 1.00 97.88 94 LEU A C 1
ATOM 735 O O . LEU A 1 94 ? 2.938 -2.132 -0.519 1.00 97.88 94 LEU A O 1
ATOM 739 N N . VAL A 1 95 ? 3.182 -3.311 1.373 1.00 98.44 95 VAL A N 1
ATOM 740 C CA . VAL A 1 95 ? 2.314 -4.438 0.974 1.00 98.44 95 VAL A CA 1
ATOM 741 C C . VAL A 1 95 ? 0.851 -4.004 0.967 1.00 98.44 95 VAL A C 1
ATOM 743 O O . VAL A 1 95 ? 0.134 -4.261 0.001 1.00 98.44 95 VAL A O 1
ATOM 746 N N . VAL A 1 96 ? 0.431 -3.256 1.993 1.00 98.25 96 VAL A N 1
ATOM 747 C CA . VAL A 1 96 ? -0.909 -2.651 2.060 1.00 98.25 96 VAL A CA 1
ATOM 748 C C . VAL A 1 96 ? -1.166 -1.768 0.835 1.00 98.25 96 VAL A C 1
ATOM 750 O O . VAL A 1 96 ? -2.221 -1.857 0.208 1.00 98.25 96 VAL A O 1
ATOM 753 N N . PHE A 1 97 ? -0.187 -0.945 0.460 1.00 98.44 97 PHE A N 1
ATOM 754 C CA . PHE A 1 97 ? -0.236 -0.112 -0.739 1.00 98.44 97 PHE A CA 1
ATOM 755 C C . PHE A 1 97 ? -0.345 -0.941 -2.026 1.00 98.44 97 PHE A C 1
ATOM 757 O O . PHE A 1 97 ? -1.198 -0.650 -2.867 1.00 98.44 97 PHE A O 1
ATOM 764 N N . GLY A 1 98 ? 0.457 -2.002 -2.152 1.00 98.25 98 GLY A N 1
ATOM 765 C CA . GLY A 1 98 ? 0.401 -2.938 -3.277 1.00 98.25 98 GLY A CA 1
ATOM 766 C C . GLY A 1 98 ? -0.978 -3.567 -3.480 1.00 98.25 98 GLY A C 1
ATOM 767 O O . GLY A 1 98 ? -1.500 -3.570 -4.594 1.00 98.25 98 GLY A O 1
ATOM 768 N N . GLN A 1 99 ? -1.601 -4.034 -2.399 1.00 97.88 99 GLN A N 1
ATOM 769 C CA . GLN A 1 99 ? -2.898 -4.707 -2.465 1.00 97.88 99 GLN A CA 1
ATOM 770 C C . GLN A 1 99 ? -4.065 -3.728 -2.651 1.00 97.88 99 GLN A C 1
ATOM 772 O O . GLN A 1 99 ? -4.920 -3.923 -3.514 1.00 97.88 99 GLN A O 1
ATOM 777 N N . LEU A 1 100 ? -4.131 -2.674 -1.832 1.00 96.62 100 LEU A N 1
ATOM 778 C CA . LEU A 1 100 ? -5.330 -1.834 -1.743 1.00 96.62 100 LEU A CA 1
ATOM 779 C C . LEU A 1 100 ? -5.353 -0.671 -2.725 1.00 96.62 100 LEU A C 1
ATOM 781 O O . LEU A 1 100 ? -6.436 -0.217 -3.085 1.00 96.62 100 LEU A O 1
ATOM 785 N N . ILE A 1 101 ? -4.185 -0.141 -3.087 1.00 97.38 101 ILE A N 1
ATOM 786 C CA . ILE A 1 101 ? -4.091 1.075 -3.899 1.00 97.38 101 ILE A CA 1
ATOM 787 C C . ILE A 1 101 ? -3.700 0.743 -5.330 1.00 97.38 101 ILE A C 1
ATOM 789 O O . ILE A 1 101 ? -4.253 1.303 -6.273 1.00 97.38 101 ILE A O 1
ATOM 793 N N . LEU A 1 102 ? -2.727 -0.151 -5.483 1.00 97.56 102 LEU A N 1
ATOM 794 C CA . LEU A 1 102 ? -2.202 -0.527 -6.788 1.00 97.56 102 LEU A CA 1
ATOM 795 C C . LEU A 1 102 ? -2.928 -1.725 -7.405 1.00 97.56 102 LEU A C 1
ATOM 797 O O . LEU A 1 102 ? -2.811 -1.920 -8.611 1.00 97.56 102 LEU A O 1
ATOM 801 N N . HIS A 1 103 ? -3.667 -2.501 -6.603 1.00 96.94 103 HIS A N 1
ATOM 802 C CA . HIS A 1 103 ? -4.384 -3.703 -7.041 1.00 96.94 103 HIS A CA 1
ATOM 803 C C . HIS A 1 103 ? -3.484 -4.677 -7.819 1.00 96.94 103 HIS A C 1
ATOM 805 O O . HIS A 1 103 ? -3.822 -5.129 -8.910 1.00 96.94 103 HIS A O 1
ATOM 811 N N . LEU A 1 104 ? -2.295 -4.956 -7.275 1.00 96.50 104 LEU A N 1
ATOM 812 C CA . LEU A 1 104 ? -1.272 -5.769 -7.947 1.00 96.50 104 LEU A CA 1
ATOM 813 C C . LEU A 1 104 ? -1.596 -7.272 -7.986 1.00 96.50 104 LEU A C 1
ATOM 815 O O . LEU A 1 104 ? -0.940 -8.009 -8.726 1.00 96.50 104 LEU A O 1
ATOM 819 N N . TRP A 1 105 ? -2.566 -7.718 -7.186 1.00 94.94 105 TRP A N 1
ATOM 820 C CA . TRP A 1 105 ? -3.086 -9.083 -7.112 1.00 94.94 105 TRP A CA 1
ATOM 821 C C . TRP A 1 105 ? -4.537 -9.091 -6.630 1.00 94.94 105 TRP A C 1
ATOM 823 O O . TRP A 1 105 ? -4.958 -8.095 -5.992 1.00 94.94 105 TRP A O 1
#

Secondary structure (DSSP, 8-state):
-EE----TTEEE-SSEEEESSS--STT-EEE-SSEEEESSS--TTT-EEE-SSEEEESSS--GGG-EEEETTEEEESSS--GGG-EE-TT--HHHHHHHHTS---

Organism: NCBI:txid546262

Radius of gyration: 13.12 Å; chains: 1; bounding box: 30×32×29 Å

Sequence (105 aa):
MNTISLPRDWVCDGSTLKPKSGARLDNTWIFDGKELKPKSGARLDNTWVFNGKELKPKSGARLNNTWVVDGNKIKPKSGARLNNTYDMGEEPILVVFGQLILHLW

Foldseek 3Di:
DAAQDDDPQWDDPLAKIAGPPPGDQQRMWGDPPFKIAGSPDGDQQRIWTDPPFKIARSPPGDQQRIWGDDPQKIARSPPGDPVRIYRHDPPHVNSVCVCPPVVVD

pLDDT: mean 96.84, std 3.0, range [70.06, 98.75]